Protein AF-A0A2S5LZI9-F1 (afdb_monomer)

Sequ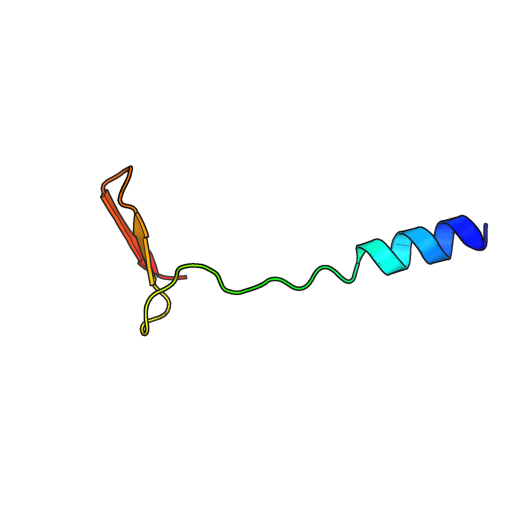ence (38 aa):
MLVTVILAFVCSLAYAHGGGLDSKGCHHDRKNGGYHCH

Mean predicted aligned error: 6.93 Å

pLDDT: mean 87.64, std 6.02, range [73.69, 94.44]

Radius of gyration: 17.56 Å; Cα contacts (8 Å, |Δi|>4): 24; chains: 1; bounding box: 38×30×32 Å

Structure (mmCIF, N/CA/C/O backbone):
data_AF-A0A2S5LZI9-F1
#
_entry.id   AF-A0A2S5LZI9-F1
#
loop_
_atom_site.group_PDB
_atom_site.id
_atom_site.type_symbol
_atom_site.label_atom_id
_atom_site.label_alt_id
_atom_site.label_comp_id
_atom_site.label_asym_id
_atom_site.label_entity_id
_atom_site.label_seq_id
_atom_site.pdbx_PD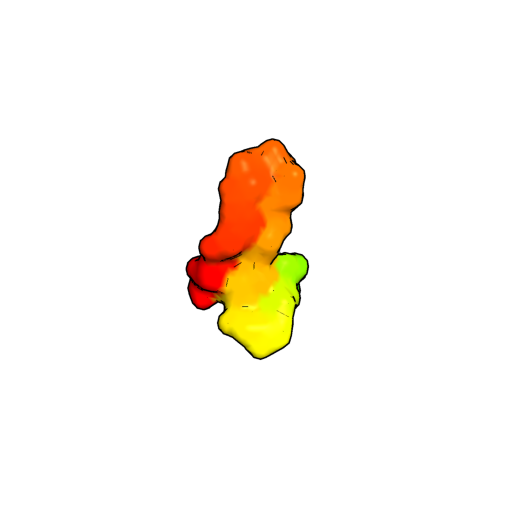B_ins_code
_atom_site.Cartn_x
_atom_site.Cartn_y
_atom_site.Cartn_z
_atom_site.occupancy
_atom_site.B_iso_or_equiv
_atom_site.auth_seq_id
_atom_site.auth_comp_id
_atom_site.auth_asym_id
_atom_site.auth_atom_id
_atom_site.pdbx_PDB_model_num
ATOM 1 N N . MET A 1 1 ? 23.423 14.587 -16.869 1.00 74.75 1 MET A N 1
ATOM 2 C CA . MET A 1 1 ? 22.355 14.088 -17.762 1.00 74.75 1 MET A CA 1
ATOM 3 C C . MET A 1 1 ? 22.240 12.566 -17.725 1.00 74.75 1 MET A C 1
ATOM 5 O O . MET A 1 1 ? 21.148 12.079 -17.492 1.00 74.75 1 MET A O 1
ATOM 9 N N . LEU A 1 2 ? 23.329 11.798 -17.871 1.00 89.12 2 LEU A N 1
ATOM 10 C CA . LEU A 1 2 ? 23.262 10.327 -17.783 1.00 89.12 2 LEU A CA 1
ATOM 11 C C . LEU A 1 2 ? 22.914 9.816 -16.368 1.00 89.12 2 LEU A C 1
ATOM 13 O O . LEU A 1 2 ? 21.983 9.039 -16.200 1.00 89.12 2 LEU A O 1
ATOM 17 N N . VAL A 1 3 ? 23.606 10.319 -15.339 1.00 93.31 3 VAL A N 1
ATOM 18 C CA . VAL A 1 3 ? 23.385 9.921 -13.931 1.00 93.31 3 VAL A CA 1
ATOM 19 C C . VAL A 1 3 ? 21.956 10.220 -13.459 1.00 93.31 3 VAL A C 1
ATOM 21 O O . VAL A 1 3 ? 21.344 9.413 -12.768 1.00 93.31 3 VAL A O 1
ATOM 24 N N . THR A 1 4 ? 21.395 11.355 -13.881 1.00 92.19 4 THR A N 1
ATOM 25 C CA . THR A 1 4 ? 20.027 11.769 -13.535 1.00 92.19 4 THR A CA 1
ATOM 26 C C . THR A 1 4 ? 18.963 10.860 -14.157 1.00 92.19 4 THR A C 1
ATOM 28 O O . THR A 1 4 ? 17.957 10.586 -13.514 1.00 92.19 4 THR A O 1
ATOM 31 N N . VAL A 1 5 ? 19.194 10.351 -15.374 1.00 93.88 5 VAL A N 1
ATOM 32 C CA . VAL A 1 5 ? 18.277 9.411 -16.049 1.00 93.88 5 VAL A CA 1
ATOM 33 C C . VAL A 1 5 ? 18.303 8.037 -15.375 1.00 93.88 5 VAL A C 1
ATOM 35 O O . VAL A 1 5 ? 17.251 7.448 -15.143 1.00 93.88 5 VAL A O 1
ATOM 38 N N . ILE A 1 6 ? 19.491 7.553 -15.002 1.00 94.44 6 ILE A N 1
ATOM 39 C CA . ILE A 1 6 ? 19.651 6.264 -14.313 1.00 94.44 6 ILE A CA 1
ATOM 40 C C . ILE A 1 6 ? 18.928 6.280 -12.961 1.00 94.44 6 ILE A C 1
ATOM 42 O O . ILE A 1 6 ? 18.195 5.346 -12.647 1.00 94.44 6 ILE A O 1
ATOM 46 N N . LEU A 1 7 ? 19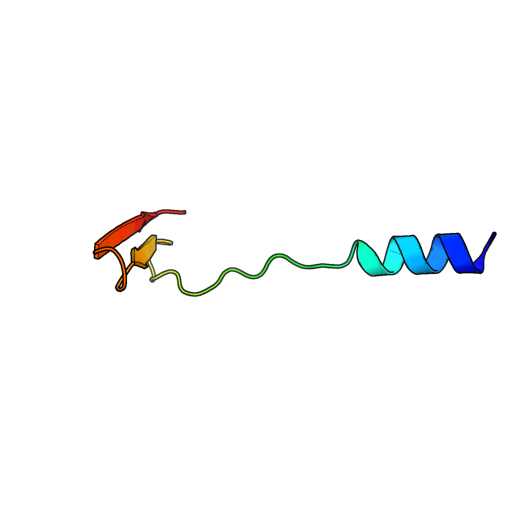.080 7.357 -12.184 1.00 91.38 7 LEU A N 1
ATOM 47 C CA . LEU A 1 7 ? 18.444 7.466 -10.871 1.00 91.38 7 LEU A CA 1
ATOM 48 C C . LEU A 1 7 ? 16.909 7.465 -10.960 1.00 91.38 7 LEU A C 1
ATOM 50 O O . LEU A 1 7 ? 16.253 6.807 -10.159 1.00 91.38 7 LEU A O 1
ATOM 54 N N . ALA A 1 8 ? 16.340 8.147 -11.958 1.00 90.75 8 ALA A N 1
ATOM 55 C CA . ALA A 1 8 ? 14.894 8.158 -12.176 1.00 90.75 8 ALA A CA 1
ATOM 56 C C . ALA A 1 8 ? 14.341 6.759 -12.497 1.00 90.75 8 ALA A C 1
ATOM 58 O O . ALA A 1 8 ? 13.284 6.388 -11.992 1.00 90.75 8 ALA A O 1
ATOM 59 N N . PHE A 1 9 ? 15.072 5.967 -13.287 1.00 92.25 9 PHE A N 1
ATOM 60 C CA . PHE A 1 9 ? 14.652 4.621 -13.679 1.00 92.25 9 PHE A CA 1
ATOM 61 C C . PHE A 1 9 ? 14.663 3.630 -12.506 1.00 92.25 9 PHE A C 1
ATOM 63 O O . PHE A 1 9 ? 13.755 2.814 -12.373 1.00 92.25 9 PHE A O 1
ATOM 70 N N . VAL A 1 10 ? 15.653 3.728 -11.612 1.00 92.19 10 VAL A N 1
ATOM 71 C CA . VAL A 1 10 ? 15.747 2.864 -10.421 1.00 92.19 10 VAL A CA 1
ATOM 72 C C . VAL A 1 10 ? 14.560 3.078 -9.475 1.00 92.19 10 VAL A C 1
ATOM 74 O O . VAL A 1 10 ? 14.040 2.112 -8.921 1.00 92.19 10 VAL A O 1
ATOM 77 N N . CYS A 1 11 ? 14.070 4.314 -9.337 1.00 87.38 11 CYS A N 1
ATOM 78 C CA . CYS A 1 11 ? 12.895 4.616 -8.514 1.00 87.38 11 CYS A CA 1
ATOM 79 C C . CYS A 1 11 ? 11.596 3.978 -9.038 1.00 87.38 11 CYS A C 1
ATOM 81 O O . CYS A 1 11 ? 10.670 3.758 -8.262 1.00 87.38 11 CYS A O 1
ATOM 83 N N . SER A 1 12 ? 11.510 3.664 -10.333 1.00 87.94 12 SER A N 1
ATOM 84 C CA . SER A 1 12 ? 10.326 3.035 -10.935 1.00 87.94 12 SER A CA 1
ATOM 85 C C . SER A 1 12 ? 10.214 1.534 -10.650 1.00 87.94 12 SER A C 1
ATOM 87 O O . SER A 1 12 ? 9.193 0.935 -10.968 1.00 87.94 12 SER A O 1
ATOM 89 N N . LEU A 1 13 ? 11.226 0.919 -10.031 1.00 90.38 13 LEU A N 1
ATOM 90 C CA . LEU A 1 13 ? 11.254 -0.518 -9.732 1.00 90.38 13 LEU A CA 1
ATOM 91 C C . LEU A 1 13 ? 10.551 -0.883 -8.409 1.00 90.38 13 LEU A C 1
ATOM 93 O O . LEU A 1 13 ? 10.773 -1.964 -7.863 1.00 90.38 13 LEU A O 1
ATOM 97 N N . ALA A 1 14 ? 9.697 -0.003 -7.880 1.00 83.38 14 ALA A N 1
ATOM 98 C CA . ALA A 1 14 ? 8.891 -0.297 -6.702 1.00 83.38 14 ALA A CA 1
ATOM 99 C C . ALA A 1 14 ? 7.810 -1.338 -7.041 1.00 83.38 14 ALA A C 1
ATOM 101 O O . ALA A 1 14 ? 6.839 -1.047 -7.738 1.00 83.38 14 ALA A O 1
ATOM 102 N N . TYR A 1 15 ? 7.976 -2.562 -6.540 1.00 83.75 15 TYR A N 1
ATOM 103 C CA . TYR A 1 15 ? 6.979 -3.616 -6.688 1.00 83.75 15 TYR A CA 1
ATOM 104 C C . TYR A 1 15 ? 5.906 -3.480 -5.605 1.00 83.75 15 TYR A C 1
ATOM 106 O O . TYR A 1 15 ? 6.204 -3.552 -4.411 1.00 83.75 15 TYR A O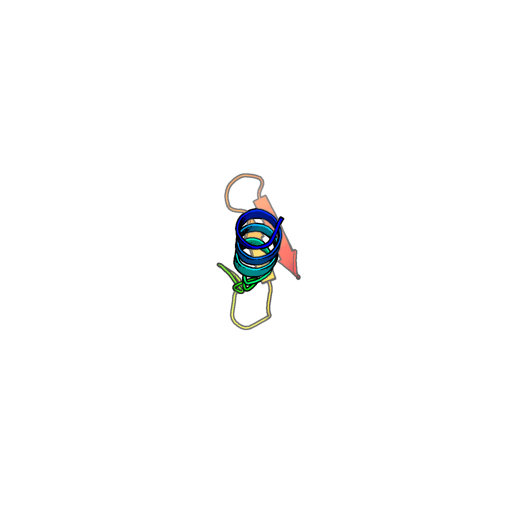 1
ATOM 114 N N . ALA A 1 16 ? 4.651 -3.293 -6.017 1.00 77.44 16 ALA A N 1
ATOM 115 C CA . ALA A 1 16 ? 3.526 -3.344 -5.095 1.00 77.44 16 ALA A CA 1
ATOM 116 C C . ALA A 1 16 ? 3.401 -4.775 -4.551 1.00 77.44 16 ALA A C 1
ATOM 118 O O . ALA A 1 16 ? 3.145 -5.724 -5.288 1.00 77.44 16 ALA A O 1
ATOM 119 N N . HIS A 1 17 ? 3.613 -4.930 -3.250 1.00 75.00 17 HIS A N 1
ATOM 120 C CA . HIS A 1 17 ? 3.485 -6.199 -2.552 1.00 75.00 17 HIS A CA 1
ATOM 121 C C . HIS A 1 17 ? 2.084 -6.294 -1.941 1.00 75.00 17 HIS A C 1
ATOM 123 O O . HIS A 1 17 ? 1.628 -5.366 -1.274 1.00 75.00 17 HIS A O 1
ATOM 129 N N . GLY A 1 18 ? 1.394 -7.415 -2.171 1.00 74.8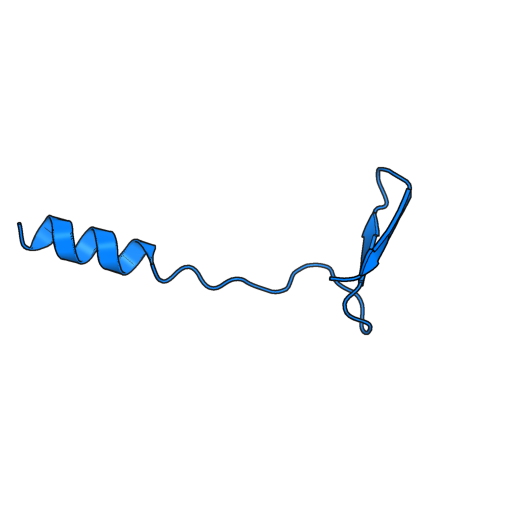8 18 GLY A N 1
ATOM 130 C CA . GLY A 1 18 ? 0.135 -7.707 -1.486 1.00 74.88 18 GLY A CA 1
ATOM 131 C C . GLY A 1 18 ? 0.407 -7.918 0.003 1.00 74.88 18 GLY A C 1
ATOM 132 O O . GLY A 1 18 ? 1.247 -8.742 0.363 1.00 74.88 18 GLY A O 1
ATOM 133 N N . GLY A 1 19 ? -0.255 -7.155 0.873 1.00 75.75 19 GLY A N 1
ATOM 134 C CA . GLY A 1 19 ? 0.013 -7.172 2.310 1.00 75.75 19 GLY A CA 1
ATOM 135 C C . GLY A 1 19 ? -1.248 -7.362 3.143 1.00 75.75 19 GLY A C 1
ATOM 136 O O . GLY A 1 19 ? -2.227 -6.648 2.961 1.00 75.75 19 GLY A O 1
ATOM 137 N N . GLY A 1 20 ? -1.198 -8.296 4.098 1.00 82.31 20 GLY A N 1
ATOM 138 C CA . GLY A 1 20 ? -2.161 -8.377 5.206 1.00 82.31 20 GLY A CA 1
ATOM 139 C C . GLY A 1 20 ? -3.610 -8.684 4.816 1.00 82.31 20 GLY A C 1
ATOM 140 O O . GLY A 1 20 ? -4.509 -8.404 5.614 1.00 82.31 20 GLY A O 1
ATOM 141 N N . LEU A 1 21 ? -3.823 -9.223 3.614 1.00 86.19 21 LEU A N 1
ATOM 142 C CA . LEU A 1 21 ? -5.105 -9.748 3.157 1.00 86.19 21 LEU A CA 1
ATOM 143 C C . LEU A 1 21 ? -5.231 -11.224 3.560 1.00 86.19 21 LEU A C 1
ATOM 145 O O . LEU A 1 21 ? -4.236 -11.945 3.641 1.00 86.19 21 LEU A O 1
ATOM 149 N N . ASP A 1 22 ? -6.448 -11.666 3.844 1.00 89.38 22 ASP A N 1
ATOM 150 C CA . ASP A 1 22 ? -6.767 -13.063 4.106 1.00 89.38 22 ASP A CA 1
ATOM 151 C C . ASP A 1 22 ? -6.780 -13.894 2.811 1.00 89.38 22 ASP A C 1
ATOM 153 O O . ASP A 1 22 ? -6.527 -13.399 1.710 1.00 89.38 22 ASP A O 1
ATOM 157 N N . SER A 1 23 ? -7.101 -15.183 2.930 1.00 89.19 23 SER A N 1
ATOM 158 C CA . SER A 1 23 ? -7.199 -16.093 1.782 1.00 89.19 23 SER A CA 1
ATOM 159 C C . SER A 1 23 ? -8.271 -15.704 0.756 1.00 89.19 23 SER A C 1
ATOM 161 O O . SER A 1 23 ? -8.294 -16.278 -0.331 1.00 89.19 23 SER A O 1
ATOM 163 N N . LYS A 1 24 ? -9.149 -14.748 1.077 1.00 90.81 24 LYS A N 1
ATOM 164 C CA . LYS A 1 24 ? -10.174 -14.199 0.183 1.00 90.81 24 LYS A CA 1
ATOM 165 C C . LYS A 1 24 ? -9.755 -12.869 -0.450 1.00 90.81 24 LYS A C 1
ATOM 167 O O . LYS A 1 24 ? -10.535 -12.313 -1.213 1.00 90.81 24 LYS A O 1
ATOM 172 N N . GLY A 1 25 ? -8.555 -12.360 -0.159 1.00 89.38 25 GLY A N 1
ATOM 173 C CA . GLY A 1 25 ? -8.108 -11.054 -0.645 1.00 89.38 25 GLY A CA 1
ATOM 174 C C . GLY A 1 25 ? -8.688 -9.879 0.147 1.00 89.38 25 GLY A C 1
ATOM 175 O O . GLY A 1 25 ? -8.731 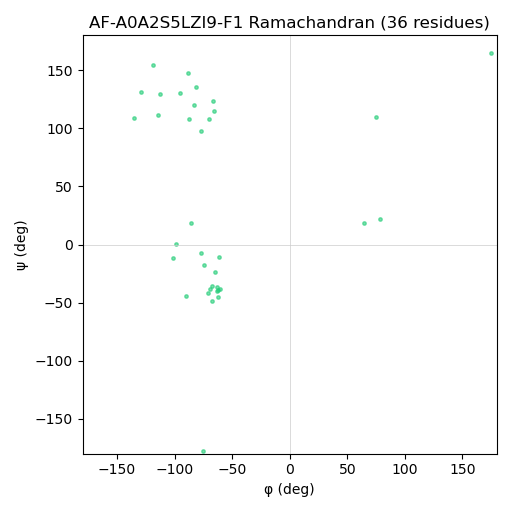-8.761 -0.355 1.00 89.38 25 GLY A O 1
ATOM 176 N N . CYS A 1 26 ? -9.131 -10.105 1.386 1.00 91.38 26 CYS A N 1
ATOM 177 C CA . CYS A 1 26 ? -9.768 -9.074 2.197 1.00 91.38 26 CYS A CA 1
ATOM 178 C C . CYS A 1 26 ? -9.002 -8.773 3.493 1.00 91.38 26 CYS A C 1
ATOM 180 O O . CYS A 1 26 ? -8.282 -9.606 4.036 1.00 91.38 26 CYS A O 1
ATOM 182 N N . HIS A 1 27 ? -9.165 -7.563 4.015 1.00 92.38 27 HIS A N 1
ATOM 183 C CA . HIS A 1 27 ? -8.483 -7.031 5.184 1.00 92.38 27 HIS A CA 1
ATOM 184 C C . HIS A 1 27 ? -9.454 -6.821 6.346 1.00 92.38 27 HIS A C 1
ATOM 186 O O . HIS A 1 27 ? -10.473 -6.149 6.193 1.00 92.38 27 HIS A O 1
ATOM 192 N N . HIS A 1 28 ? -9.108 -7.328 7.530 1.00 91.38 28 HIS A N 1
ATOM 193 C CA . HIS A 1 28 ? -9.822 -7.000 8.763 1.00 91.38 28 HIS A CA 1
ATOM 194 C C . HIS A 1 28 ? -9.236 -5.733 9.390 1.00 91.38 28 HIS A C 1
ATOM 196 O O . HIS A 1 28 ? -8.146 -5.772 9.972 1.00 91.38 28 HIS A O 1
ATOM 202 N N . ASP A 1 29 ? -9.981 -4.631 9.323 1.00 90.19 29 ASP A N 1
ATOM 203 C CA . ASP A 1 29 ? -9.630 -3.402 10.027 1.00 90.19 29 ASP A CA 1
ATOM 204 C C . ASP A 1 29 ? -9.975 -3.555 11.513 1.00 90.19 29 ASP A C 1
ATOM 206 O O . ASP A 1 29 ? -11.114 -3.389 11.949 1.00 90.19 29 ASP A O 1
ATOM 210 N N . ARG A 1 30 ? -8.961 -3.898 12.309 1.00 88.00 30 ARG A N 1
ATOM 211 C CA . ARG A 1 30 ? -9.095 -4.087 13.763 1.00 88.00 30 ARG A CA 1
ATOM 212 C C . ARG A 1 30 ? -9.222 -2.768 14.522 1.00 88.00 30 ARG A C 1
ATOM 214 O O . ARG A 1 30 ? -9.576 -2.784 15.696 1.00 88.00 30 ARG A O 1
ATOM 221 N N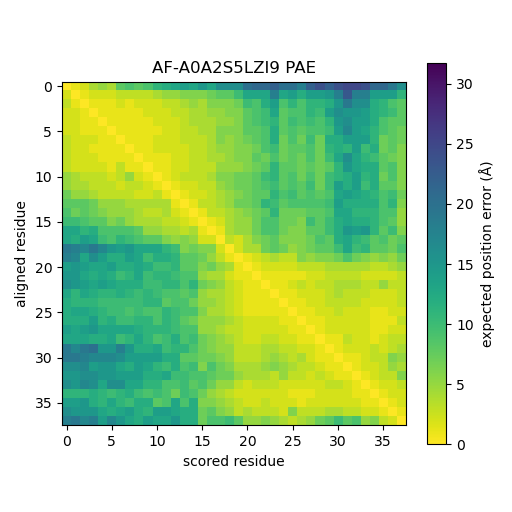 . LYS A 1 31 ? -8.854 -1.652 13.892 1.00 89.94 31 LYS A N 1
ATOM 222 C CA . LYS A 1 31 ? -8.761 -0.343 14.537 1.00 89.94 31 LYS A CA 1
ATOM 223 C C . LYS A 1 31 ? -10.081 0.405 14.444 1.00 89.94 31 LYS A C 1
ATOM 225 O O . LYS A 1 31 ? -10.525 0.960 15.443 1.00 89.94 31 LYS A O 1
ATOM 230 N N . ASN A 1 32 ? -10.705 0.392 13.272 1.00 91.81 32 ASN A N 1
ATOM 231 C CA . ASN A 1 32 ? -11.997 1.037 13.052 1.00 91.81 32 ASN A CA 1
ATOM 232 C C . ASN A 1 32 ? -13.168 0.047 13.055 1.00 91.81 32 ASN A C 1
ATOM 234 O O . ASN A 1 32 ? -14.314 0.480 13.137 1.00 91.81 32 ASN A O 1
ATOM 238 N N . GLY A 1 33 ? -12.887 -1.259 13.021 1.00 92.19 33 GLY A N 1
ATOM 239 C CA . GLY A 1 33 ? -13.897 -2.290 12.838 1.00 92.19 33 GLY A CA 1
ATOM 240 C C . GLY A 1 33 ? -14.342 -2.324 11.380 1.00 92.19 33 GLY A C 1
ATOM 241 O O . GLY A 1 33 ? -15.003 -1.411 10.896 1.00 92.19 33 GLY A O 1
ATOM 242 N N . GLY A 1 34 ? -13.982 -3.379 10.657 1.00 90.88 34 GLY A N 1
ATOM 243 C CA . GLY A 1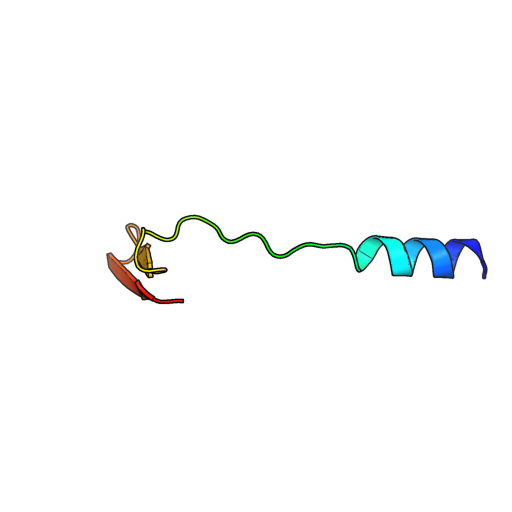 34 ? -14.358 -3.492 9.253 1.00 90.88 34 GLY A CA 1
ATOM 244 C C . GLY A 1 34 ? -13.747 -4.697 8.562 1.00 90.88 34 GLY A C 1
ATOM 245 O O . GLY A 1 34 ? -12.800 -5.313 9.054 1.00 90.88 34 GLY A O 1
ATOM 246 N N . TYR A 1 35 ? -14.305 -5.019 7.399 1.00 93.44 35 TYR A N 1
ATOM 247 C CA . TYR A 1 35 ? -13.801 -6.053 6.509 1.00 93.44 35 TYR A CA 1
ATOM 248 C C . TYR A 1 35 ? -13.811 -5.525 5.078 1.00 93.44 35 TYR A C 1
ATOM 250 O O . TYR A 1 35 ? -14.871 -5.305 4.495 1.00 93.44 35 TYR A O 1
ATOM 258 N N . HIS A 1 36 ? -12.621 -5.266 4.547 1.00 90.06 36 HIS A N 1
ATOM 259 C CA . HIS A 1 36 ? -12.418 -4.570 3.283 1.00 90.06 36 HIS A CA 1
ATOM 260 C C . HIS A 1 36 ? -11.788 -5.524 2.285 1.00 90.06 36 HIS A C 1
ATOM 262 O O . HIS A 1 36 ? -10.634 -5.902 2.446 1.00 90.06 36 HIS A O 1
ATOM 268 N N . CYS A 1 37 ? -12.526 -5.911 1.258 1.00 87.38 37 CYS A N 1
ATOM 269 C CA . CYS A 1 37 ? -11.952 -6.670 0.156 1.00 87.38 37 CYS A CA 1
ATOM 270 C C . CYS A 1 37 ? -11.244 -5.719 -0.809 1.00 87.38 37 CYS A C 1
ATOM 272 O O . CYS A 1 37 ? -11.758 -4.628 -1.071 1.00 87.38 37 CYS A O 1
ATOM 274 N N . HIS A 1 38 ? -10.046 -6.108 -1.244 1.00 73.69 38 H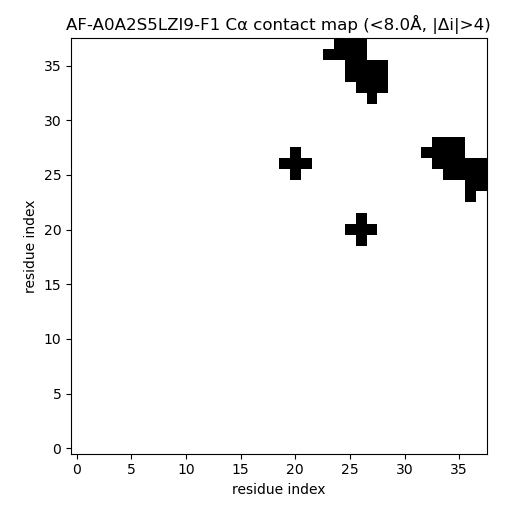IS A N 1
ATOM 275 C CA . HIS A 1 38 ? -9.236 -5.352 -2.195 1.00 73.69 38 HIS A CA 1
ATOM 276 C C . HIS A 1 38 ? -9.579 -5.747 -3.630 1.00 73.69 38 HIS A C 1
ATOM 278 O O . HIS A 1 38 ? -9.686 -6.968 -3.887 1.00 73.69 38 HIS A O 1
#

Solvent-accessible surface area (backbone atoms only — not comparable to full-atom values): 2583 Å² total; per-residue (Å²): 111,70,69,62,52,54,56,58,56,61,66,68,70,71,74,89,72,92,72,84,48,49,100,84,44,28,30,74,40,83,86,83,66,52,78,46,72,113

Foldseek 3Di:
DVVVVVVVVVVVPDDDDQPQADPQQWHAPPPVGDIGHD

Secondary structure (DSSP, 8-state):
-HHHHHHHHHHTT------S--TTSEEEETTTTEEEE-